Protein AF-A0A534AHL0-F1 (afdb_monomer_lite)

Foldseek 3Di:
DDDPPPPVVVVVVVVVVVVVVLVVLQVVLLVQLVVLVVVVVVVVCVQQVDDPPDPDDDDPDHHDDDPVSLVVQLVVLVVSLVSLVVRDLVSHDPVSNVVSVVVNVVSVVSNVD

Sequence (113 aa):
MRSLLVPAVAAALAAALSGCSQQSRQHAADERLAAIYSSEWKWRTDQLPDDEDSTRPLADHLPKVDAATQDMRRKYWEAVLRRVEAIPRASLSAKEQVNYDIYRAQIAVLIAN

Radius of gyration: 22.62 Å; chains: 1; bounding box: 59×29×69 Å

Structure (mmCIF, N/CA/C/O backbone):
data_AF-A0A534AHL0-F1
#
_entry.id   AF-A0A534AHL0-F1
#
loop_
_atom_site.group_PDB
_atom_site.id
_atom_site.type_symbol
_atom_site.label_atom_id
_atom_site.label_alt_id
_atom_site.label_comp_id
_atom_site.label_asym_id
_atom_site.label_entity_id
_atom_site.label_seq_id
_atom_site.pdbx_PDB_ins_code
_atom_site.Cartn_x
_atom_site.Cartn_y
_atom_site.Cartn_z
_atom_site.occupancy
_atom_site.B_iso_or_equiv
_atom_site.auth_seq_id
_atom_site.auth_comp_id
_atom_site.auth_asym_id
_atom_site.auth_atom_id
_atom_site.pdbx_PDB_model_num
ATOM 1 N N . MET A 1 1 ? -38.225 -4.008 50.970 1.00 42.72 1 MET A N 1
ATOM 2 C CA . MET A 1 1 ? -37.796 -3.273 49.761 1.00 42.72 1 MET A CA 1
ATOM 3 C C . MET A 1 1 ? -36.398 -3.762 49.399 1.00 42.72 1 MET A C 1
ATOM 5 O O . MET A 1 1 ? -35.442 -3.383 50.056 1.00 42.72 1 MET A O 1
ATOM 9 N N . ARG A 1 2 ? -36.297 -4.739 48.487 1.00 48.03 2 ARG A N 1
ATOM 10 C CA . ARG A 1 2 ? -35.024 -5.377 48.106 1.00 48.03 2 ARG A CA 1
ATOM 11 C C . ARG A 1 2 ? -34.284 -4.465 47.126 1.00 48.03 2 ARG A C 1
ATOM 13 O O . ARG A 1 2 ? -34.827 -4.141 46.076 1.00 48.03 2 ARG A O 1
ATOM 20 N N . SER A 1 3 ? -33.077 -4.049 47.502 1.00 51.62 3 SER A N 1
ATOM 21 C CA . SER A 1 3 ? -32.173 -3.204 46.721 1.00 51.62 3 SER A CA 1
ATOM 22 C C . SER A 1 3 ? -31.946 -3.749 45.307 1.00 51.62 3 SER A C 1
ATOM 24 O O . SER A 1 3 ? -31.286 -4.768 45.132 1.00 51.62 3 SER A O 1
ATOM 26 N N . LEU A 1 4 ? -32.450 -3.036 44.298 1.00 51.03 4 LEU A N 1
ATOM 27 C CA . LEU A 1 4 ? -32.179 -3.274 42.872 1.00 51.03 4 LEU A CA 1
ATOM 28 C C . LEU A 1 4 ? -31.001 -2.431 42.339 1.00 51.03 4 LEU A C 1
ATOM 30 O O . LEU A 1 4 ? -30.804 -2.344 41.135 1.00 51.03 4 LEU A O 1
ATOM 34 N N . LEU A 1 5 ? -30.210 -1.798 43.213 1.00 50.12 5 LEU A N 1
ATOM 35 C CA . LEU A 1 5 ? -29.154 -0.851 42.814 1.00 50.12 5 LEU A CA 1
ATOM 36 C C . LEU A 1 5 ? -27.798 -1.490 42.460 1.00 50.12 5 LEU A C 1
ATOM 38 O O . LEU A 1 5 ? -26.950 -0.826 41.874 1.00 50.12 5 LEU A O 1
ATOM 42 N N . VAL A 1 6 ? -27.579 -2.769 42.771 1.00 50.00 6 VAL A N 1
ATOM 43 C CA . VAL A 1 6 ? -26.275 -3.433 42.571 1.00 50.00 6 VAL A CA 1
ATOM 44 C C . VAL A 1 6 ? -25.973 -3.879 41.118 1.00 50.00 6 VAL A C 1
ATOM 46 O O . VAL A 1 6 ? -24.814 -3.766 40.719 1.00 50.00 6 VAL A O 1
ATOM 49 N N . PRO A 1 7 ? -26.925 -4.327 40.265 1.00 51.84 7 PRO A N 1
ATOM 50 C CA . PRO A 1 7 ? -26.574 -4.830 38.932 1.00 51.84 7 PRO A CA 1
ATOM 51 C C . PRO A 1 7 ? -26.255 -3.711 37.925 1.00 51.84 7 PRO A C 1
ATOM 53 O O . PRO A 1 7 ? -25.541 -3.949 36.954 1.00 51.84 7 PRO A O 1
ATOM 56 N N . ALA A 1 8 ? -26.737 -2.485 38.159 1.00 51.22 8 ALA A N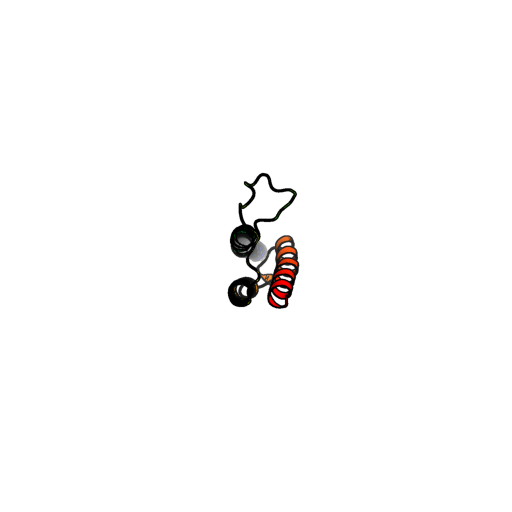 1
ATOM 57 C CA . ALA A 1 8 ? -26.550 -1.361 37.238 1.00 51.22 8 ALA A CA 1
ATOM 58 C C . ALA A 1 8 ? -25.104 -0.828 37.227 1.00 51.22 8 ALA A C 1
ATOM 60 O O . ALA A 1 8 ? -24.593 -0.446 36.176 1.00 51.22 8 ALA A O 1
ATOM 61 N N . VAL A 1 9 ? -24.414 -0.856 38.373 1.00 52.56 9 VAL A N 1
ATOM 62 C CA . VAL A 1 9 ? -23.018 -0.390 38.479 1.00 52.56 9 VAL A CA 1
ATOM 63 C C . VAL A 1 9 ? -22.047 -1.402 37.855 1.00 52.56 9 VAL A C 1
ATOM 65 O O . VAL A 1 9 ? -21.097 -1.010 37.180 1.00 52.56 9 VAL A O 1
ATOM 68 N N . ALA A 1 10 ? -22.313 -2.705 37.997 1.00 52.62 10 ALA A N 1
ATOM 69 C CA . ALA A 1 10 ? -21.481 -3.757 37.407 1.00 52.62 10 ALA A CA 1
ATOM 70 C C . ALA A 1 10 ? -21.541 -3.773 35.864 1.00 52.62 10 ALA A C 1
ATOM 72 O O . ALA A 1 10 ? -20.519 -3.978 35.208 1.00 52.62 10 ALA A O 1
ATOM 73 N N . ALA A 1 11 ? -22.711 -3.498 35.275 1.00 54.22 11 ALA A N 1
ATOM 74 C CA . ALA A 1 11 ? -22.879 -3.429 33.821 1.00 54.22 11 ALA A CA 1
ATOM 75 C C . ALA A 1 11 ? -22.158 -2.219 33.187 1.00 54.22 11 ALA A C 1
ATOM 77 O O . ALA A 1 11 ? -21.615 -2.330 32.087 1.00 54.22 11 ALA A O 1
ATOM 78 N N . ALA A 1 12 ? -22.090 -1.084 33.893 1.00 57.22 12 ALA A N 1
ATOM 79 C CA . ALA A 1 12 ? -21.416 0.123 33.409 1.00 57.22 12 ALA A CA 1
ATOM 80 C C . ALA A 1 12 ? -19.879 -0.021 33.355 1.00 57.22 12 ALA A C 1
ATOM 82 O O . ALA A 1 12 ? -19.250 0.465 32.414 1.00 57.22 12 ALA A O 1
ATOM 83 N N . LEU A 1 13 ? -19.264 -0.739 34.306 1.00 57.47 13 LEU A N 1
ATOM 84 C CA . LEU A 1 13 ? -17.817 -1.005 34.286 1.00 57.47 13 LEU A CA 1
ATOM 85 C C . LEU A 1 13 ? -17.397 -1.977 33.167 1.00 57.47 13 LEU A C 1
ATOM 87 O O . LEU A 1 13 ? -16.348 -1.786 32.551 1.00 57.47 13 LEU A O 1
ATOM 91 N N . ALA A 1 14 ? -18.213 -2.991 32.862 1.00 57.31 14 ALA A N 1
ATOM 92 C CA . ALA A 1 14 ? -17.912 -3.960 31.803 1.00 57.31 14 ALA A CA 1
ATOM 93 C C . ALA A 1 14 ? -17.941 -3.332 30.390 1.00 57.31 14 ALA A C 1
ATOM 95 O O . ALA A 1 14 ? -17.123 -3.676 29.530 1.00 57.31 14 ALA A O 1
ATOM 96 N N . ALA A 1 15 ? -18.837 -2.365 30.161 1.00 61.31 15 ALA A N 1
ATOM 97 C CA . ALA A 1 15 ? -18.916 -1.619 28.905 1.00 61.31 15 ALA A CA 1
ATOM 98 C C . ALA A 1 15 ? -17.699 -0.694 28.690 1.00 61.31 15 ALA A C 1
ATOM 100 O O . ALA A 1 15 ? -17.160 -0.629 27.584 1.00 61.31 15 ALA A O 1
ATOM 101 N N . ALA A 1 16 ? -17.212 -0.035 29.748 1.00 62.38 16 ALA A N 1
ATOM 102 C CA . ALA A 1 16 ? -16.059 0.866 29.670 1.00 62.38 16 ALA A CA 1
ATOM 103 C C . ALA A 1 16 ? -14.737 0.137 29.340 1.00 62.38 16 ALA A C 1
ATOM 105 O O . ALA A 1 16 ? -13.937 0.623 28.539 1.00 62.38 16 ALA A O 1
ATOM 106 N N . LEU A 1 17 ? -14.523 -1.062 29.896 1.00 61.44 17 LEU A N 1
ATOM 107 C CA . LEU A 1 17 ? -13.324 -1.876 29.635 1.00 61.44 17 LEU A CA 1
ATOM 108 C C . LEU A 1 17 ? -13.294 -2.451 28.205 1.00 61.44 17 LEU A C 1
ATOM 110 O O . LEU A 1 17 ? -12.229 -2.588 27.595 1.00 61.44 17 LEU A O 1
ATOM 114 N N . SER A 1 18 ? -14.468 -2.739 27.642 1.00 66.38 18 SER A N 1
ATOM 115 C CA . SER A 1 18 ? -14.604 -3.253 26.273 1.00 66.38 18 SER A CA 1
ATOM 116 C C . SER A 1 18 ? -14.316 -2.179 25.214 1.00 66.38 18 SER A C 1
ATOM 118 O O . SER A 1 18 ? -13.692 -2.468 24.195 1.00 66.38 18 SER A O 1
ATOM 120 N N . GLY A 1 19 ? -14.692 -0.919 25.466 1.00 67.62 19 GLY A N 1
ATOM 121 C CA . GLY A 1 19 ? -14.425 0.190 24.541 1.00 67.62 19 GLY A CA 1
ATOM 122 C C . GLY A 1 19 ? -12.936 0.531 24.404 1.00 67.62 19 GLY A C 1
ATOM 123 O O . GLY A 1 19 ? -12.443 0.736 23.296 1.00 67.62 19 GLY A O 1
ATOM 124 N N . CYS A 1 20 ? -12.187 0.518 25.511 1.00 70.50 20 CYS A N 1
ATOM 125 C CA . CYS A 1 20 ? -10.761 0.867 25.506 1.00 70.50 20 CYS A CA 1
ATOM 126 C C . CYS A 1 20 ? -9.911 -0.145 24.707 1.00 70.50 20 CYS A C 1
ATOM 128 O O . CYS A 1 20 ? -9.008 0.230 23.959 1.00 70.50 20 CYS A O 1
ATOM 130 N N . SER A 1 21 ? -10.251 -1.436 24.796 1.00 75.12 21 SER A N 1
ATOM 131 C CA . SER A 1 21 ? -9.575 -2.514 24.057 1.00 75.12 21 SER A CA 1
ATOM 132 C C . SER A 1 21 ? -9.948 -2.583 22.570 1.00 75.12 21 SER A C 1
ATOM 134 O O . SER A 1 21 ? -9.205 -3.141 21.760 1.00 75.12 21 SER A O 1
ATOM 136 N N . GLN A 1 22 ? -11.098 -2.037 22.175 1.00 77.19 22 GLN A N 1
ATOM 137 C CA . GLN A 1 22 ? -11.446 -1.871 20.765 1.00 77.19 22 GLN A CA 1
ATOM 138 C C . GLN A 1 22 ? -10.693 -0.689 20.147 1.00 77.19 22 GLN A C 1
ATOM 140 O O . GLN A 1 22 ? -10.106 -0.849 19.079 1.00 77.19 22 GLN A O 1
ATOM 145 N N . GLN A 1 23 ? -10.627 0.442 20.853 1.00 80.12 23 GLN A N 1
ATOM 146 C CA . GLN A 1 23 ? -9.907 1.630 20.393 1.00 80.12 23 GLN A CA 1
ATOM 147 C C . GLN A 1 23 ? -8.409 1.361 20.196 1.00 80.12 23 GLN A C 1
ATOM 149 O O . GLN A 1 23 ? -7.838 1.767 19.187 1.00 80.12 23 GLN A O 1
ATOM 154 N N . SER A 1 24 ? -7.766 0.638 21.119 1.00 84.25 24 SER A N 1
ATOM 155 C CA . SER A 1 24 ? -6.344 0.291 20.990 1.00 84.25 24 SER A CA 1
ATOM 156 C C . SER A 1 24 ? -6.069 -0.648 19.811 1.00 84.25 24 SER A C 1
ATOM 158 O O . SER A 1 24 ? -5.087 -0.467 19.093 1.00 84.25 24 SER A O 1
ATOM 160 N N . ARG A 1 25 ? -6.956 -1.622 19.561 1.00 85.00 25 ARG A N 1
ATOM 161 C CA . ARG A 1 25 ? -6.868 -2.504 18.386 1.00 85.00 25 ARG A CA 1
ATOM 162 C C . ARG A 1 25 ? -7.050 -1.742 17.078 1.00 85.00 25 ARG A C 1
ATOM 164 O O . ARG A 1 25 ? -6.328 -2.031 16.129 1.00 85.00 25 ARG A O 1
ATOM 171 N N . GLN A 1 26 ? -7.972 -0.779 17.038 1.00 89.81 26 GLN A N 1
ATOM 172 C CA . GLN A 1 26 ? -8.150 0.089 15.872 1.00 89.81 26 GLN A CA 1
ATOM 173 C C . GLN A 1 26 ? -6.912 0.946 15.620 1.00 89.81 26 GLN A C 1
ATOM 175 O O . GLN A 1 26 ? -6.424 0.979 14.498 1.00 89.81 26 GLN A O 1
ATOM 180 N N . HIS A 1 27 ? -6.333 1.536 16.668 1.00 92.38 27 HIS A N 1
ATOM 181 C CA . HIS A 1 27 ? -5.095 2.307 16.549 1.00 92.38 27 HIS A CA 1
ATOM 182 C C . HIS A 1 27 ? -3.945 1.476 15.963 1.00 92.38 27 HIS A C 1
ATOM 184 O O . HIS A 1 27 ? -3.293 1.897 15.015 1.00 92.38 27 HIS A O 1
ATOM 190 N N . ALA A 1 28 ? -3.743 0.256 16.468 1.00 96.81 28 ALA A N 1
ATOM 191 C CA . ALA A 1 28 ? -2.703 -0.635 15.958 1.00 96.81 28 ALA A CA 1
ATOM 192 C C . ALA A 1 28 ? -2.948 -1.069 14.498 1.00 96.81 28 ALA A C 1
ATOM 194 O O . ALA A 1 28 ? -2.002 -1.230 13.725 1.00 96.81 28 ALA A O 1
ATOM 195 N N . ALA A 1 29 ? -4.209 -1.280 14.102 1.00 98.00 29 ALA A N 1
ATOM 196 C CA . ALA A 1 29 ? -4.556 -1.602 12.719 1.00 98.00 29 ALA A CA 1
ATOM 197 C C . ALA A 1 29 ? -4.307 -0.412 11.779 1.00 98.00 29 ALA A C 1
ATOM 199 O O . ALA A 1 29 ? -3.755 -0.607 10.693 1.00 98.00 29 ALA A O 1
ATOM 200 N N . ASP A 1 30 ? -4.656 0.796 12.220 1.00 98.56 30 ASP A N 1
ATOM 201 C CA . ASP A 1 30 ? -4.434 2.030 11.473 1.00 98.56 30 ASP A CA 1
ATOM 202 C C . ASP A 1 30 ? -2.932 2.284 11.269 1.00 98.56 30 ASP A C 1
ATOM 204 O O . ASP A 1 30 ? -2.479 2.487 10.143 1.00 98.56 30 ASP A O 1
ATOM 208 N N . GLU A 1 31 ? -2.125 2.165 12.328 1.00 98.50 31 GLU A N 1
ATOM 209 C CA . GLU A 1 31 ? -0.662 2.280 12.252 1.00 98.50 31 GLU A CA 1
ATOM 210 C C . GLU A 1 31 ? -0.046 1.246 11.303 1.00 98.50 31 GLU A C 1
ATOM 212 O O . GLU A 1 31 ? 0.885 1.549 10.551 1.00 98.50 31 GLU A O 1
ATOM 217 N N . ARG A 1 32 ? -0.575 0.017 11.300 1.00 98.56 32 ARG A N 1
ATOM 218 C CA . ARG A 1 32 ? -0.110 -1.036 10.393 1.00 98.56 32 ARG A CA 1
ATOM 219 C C . ARG A 1 32 ? -0.407 -0.688 8.937 1.00 98.56 32 ARG A C 1
ATOM 221 O O . ARG A 1 32 ? 0.464 -0.917 8.095 1.00 98.56 32 ARG A O 1
ATOM 228 N N . LEU A 1 33 ? -1.590 -0.150 8.627 1.00 98.81 33 LEU A N 1
ATOM 229 C CA . LEU A 1 33 ? -1.899 0.303 7.269 1.00 98.81 33 LEU A CA 1
ATOM 230 C C . LEU A 1 33 ? -0.997 1.478 6.872 1.00 98.81 33 LEU A C 1
ATOM 232 O O . LEU A 1 33 ? -0.403 1.449 5.791 1.00 98.81 33 LEU A O 1
ATOM 236 N N . ALA A 1 34 ? -0.810 2.437 7.782 1.00 98.50 34 ALA A N 1
ATOM 237 C CA . ALA A 1 34 ? 0.049 3.595 7.579 1.00 98.50 34 ALA A CA 1
ATOM 238 C C . ALA A 1 34 ? 1.497 3.235 7.267 1.00 98.50 34 ALA A C 1
ATOM 240 O O . ALA A 1 34 ? 2.101 3.772 6.333 1.00 98.50 34 ALA A O 1
ATOM 241 N N . ALA A 1 35 ? 2.040 2.266 7.998 1.00 98.75 35 ALA A N 1
ATOM 242 C CA . ALA A 1 35 ? 3.369 1.745 7.739 1.00 98.75 35 ALA A CA 1
ATOM 243 C C . ALA A 1 35 ? 3.473 1.111 6.341 1.00 98.75 35 ALA A C 1
ATOM 245 O O . ALA A 1 35 ? 4.493 1.281 5.670 1.00 98.75 35 ALA A O 1
ATOM 246 N N . ILE A 1 36 ? 2.432 0.405 5.877 1.00 98.75 36 ILE A N 1
ATOM 247 C CA . ILE A 1 36 ? 2.428 -0.210 4.543 1.00 98.75 36 ILE A CA 1
ATOM 248 C C . ILE A 1 36 ? 2.484 0.869 3.463 1.00 98.75 36 ILE A C 1
ATO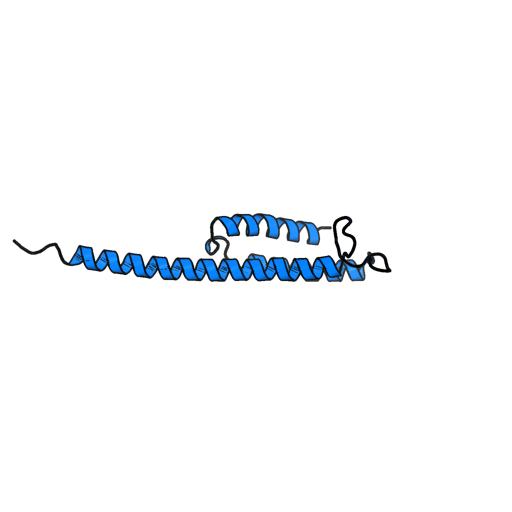M 250 O O . ILE A 1 36 ? 3.455 0.867 2.702 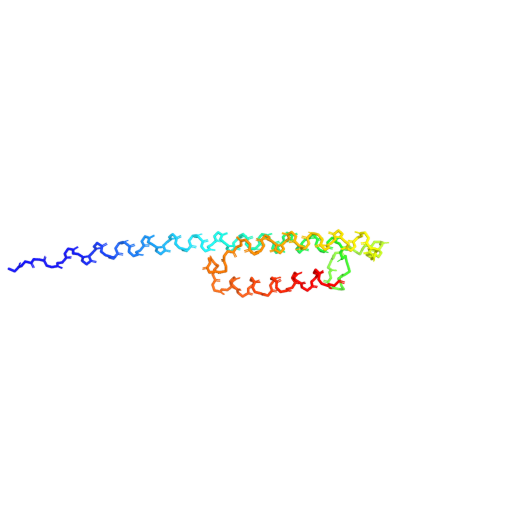1.00 98.75 36 ILE A O 1
ATOM 254 N N . TYR A 1 37 ? 1.517 1.796 3.417 1.00 98.44 37 TYR A N 1
ATOM 255 C CA . TYR A 1 37 ? 1.482 2.789 2.338 1.00 98.44 37 TYR A CA 1
ATOM 256 C C . TYR A 1 37 ? 2.702 3.716 2.371 1.00 98.44 37 TYR A C 1
ATOM 258 O O . TYR A 1 37 ? 3.214 4.088 1.319 1.00 98.44 37 TYR A O 1
ATOM 266 N N . SER A 1 38 ? 3.235 4.036 3.556 1.00 97.94 38 SER A N 1
ATOM 267 C CA . SER A 1 38 ? 4.416 4.902 3.671 1.00 97.94 38 SER A CA 1
ATOM 268 C C . SER A 1 38 ? 5.672 4.203 3.151 1.00 97.94 38 SER A C 1
ATOM 270 O O . SER A 1 38 ? 6.472 4.803 2.432 1.00 97.94 38 SER A O 1
ATOM 272 N N . SER A 1 39 ? 5.839 2.916 3.484 1.00 98.19 39 SER A N 1
ATOM 273 C CA . SER A 1 39 ? 6.977 2.120 3.011 1.00 98.19 39 SER A CA 1
ATOM 274 C C . SER A 1 39 ? 6.951 1.912 1.497 1.00 98.19 39 SER A C 1
ATOM 276 O O . SER A 1 39 ? 7.981 2.049 0.839 1.00 98.19 39 SER A O 1
ATOM 278 N N . GLU A 1 40 ? 5.774 1.629 0.939 1.00 98.12 40 GLU A N 1
ATOM 279 C CA . GLU A 1 40 ? 5.610 1.438 -0.497 1.00 98.12 40 GLU A CA 1
ATOM 280 C C . GLU A 1 40 ? 5.781 2.750 -1.258 1.00 98.12 40 GLU A C 1
ATOM 282 O O . GLU A 1 40 ? 6.476 2.757 -2.267 1.00 98.12 40 GLU A O 1
ATOM 287 N N . TRP A 1 41 ? 5.237 3.865 -0.758 1.00 95.25 41 TRP A N 1
ATOM 288 C CA . TRP A 1 41 ? 5.420 5.173 -1.385 1.00 95.25 41 TRP A CA 1
ATOM 289 C C . TRP A 1 41 ? 6.894 5.565 -1.458 1.00 95.25 41 TRP A C 1
ATOM 291 O O . TRP A 1 41 ? 7.388 5.952 -2.519 1.00 95.25 41 TRP A O 1
ATOM 301 N N . LYS A 1 42 ? 7.631 5.384 -0.356 1.00 93.75 42 LYS A N 1
ATOM 302 C CA . LYS A 1 42 ? 9.080 5.595 -0.347 1.00 93.75 42 LYS A CA 1
ATOM 303 C C . LYS A 1 42 ? 9.772 4.734 -1.405 1.00 93.75 42 LYS A C 1
ATOM 305 O O . LYS A 1 42 ? 10.560 5.251 -2.183 1.00 93.75 42 LYS A O 1
ATOM 310 N N . TRP A 1 43 ? 9.460 3.442 -1.468 1.00 95.56 43 TRP A N 1
ATOM 311 C CA . TRP A 1 43 ? 10.049 2.566 -2.478 1.00 95.56 43 TRP A CA 1
ATOM 312 C C . TRP A 1 43 ? 9.688 3.008 -3.906 1.00 95.56 43 TRP A C 1
ATOM 314 O O . TRP A 1 43 ? 10.560 3.066 -4.769 1.00 95.56 43 TRP A O 1
ATOM 324 N N . ARG A 1 44 ? 8.428 3.377 -4.161 1.00 93.44 44 ARG A N 1
ATOM 325 C CA . ARG A 1 44 ? 7.942 3.763 -5.491 1.00 93.44 44 ARG A CA 1
ATOM 326 C C . ARG A 1 44 ? 8.589 5.053 -5.988 1.00 93.44 44 ARG A C 1
ATOM 328 O O . ARG A 1 44 ? 8.988 5.108 -7.145 1.00 93.44 44 ARG A O 1
ATOM 335 N N . THR A 1 45 ? 8.764 6.040 -5.114 1.00 87.44 45 THR A N 1
ATOM 336 C CA . THR A 1 45 ? 9.489 7.286 -5.438 1.00 87.44 45 THR A CA 1
ATOM 337 C C . THR A 1 45 ? 10.979 7.060 -5.721 1.00 87.44 45 THR A C 1
ATOM 339 O O . THR A 1 45 ? 11.592 7.834 -6.450 1.00 87.44 45 THR A O 1
ATOM 342 N N . ASP A 1 46 ? 11.575 5.982 -5.205 1.00 88.19 46 ASP A N 1
ATOM 343 C CA . ASP A 1 46 ? 12.940 5.580 -5.569 1.00 88.19 46 ASP A CA 1
ATOM 344 C C . ASP A 1 46 ? 12.977 4.848 -6.932 1.00 88.19 46 ASP A C 1
ATOM 346 O O . ASP A 1 46 ? 13.995 4.864 -7.618 1.00 88.19 46 ASP A O 1
ATOM 350 N N . GLN A 1 47 ? 11.868 4.226 -7.356 1.00 87.56 47 GLN A N 1
ATOM 351 C CA . GLN A 1 47 ? 11.739 3.572 -8.669 1.00 87.56 47 GLN A CA 1
ATOM 352 C C . GLN A 1 47 ? 11.361 4.522 -9.809 1.00 87.56 47 GLN A C 1
ATOM 354 O O . GLN A 1 47 ? 11.617 4.198 -10.974 1.00 87.56 47 GLN A O 1
ATOM 359 N N . LEU A 1 48 ? 10.692 5.626 -9.477 1.00 84.19 48 LEU A N 1
ATOM 360 C CA . LEU A 1 48 ? 10.116 6.608 -10.391 1.00 84.19 48 LEU A CA 1
ATOM 361 C C . LEU A 1 48 ? 10.511 8.012 -9.898 1.00 84.19 48 LEU A C 1
ATOM 363 O O . LEU A 1 48 ? 9.706 8.676 -9.252 1.00 84.19 48 LEU A O 1
ATOM 367 N N . PRO A 1 49 ? 11.763 8.443 -10.134 1.00 70.75 49 PRO A N 1
ATOM 368 C CA . PRO A 1 49 ? 12.283 9.714 -9.625 1.00 70.75 49 PRO A CA 1
ATOM 369 C C . PRO A 1 49 ? 11.688 10.964 -10.293 1.00 70.75 49 PRO A C 1
ATOM 371 O O . PRO A 1 49 ? 12.062 12.067 -9.906 1.00 70.75 49 PRO A O 1
ATOM 374 N N . ASP A 1 50 ? 10.814 10.801 -11.287 1.00 62.88 50 ASP A N 1
ATOM 375 C CA . ASP A 1 50 ? 10.239 11.898 -12.059 1.00 62.88 50 ASP A CA 1
ATOM 376 C C . ASP A 1 50 ? 9.002 12.447 -11.336 1.00 62.88 50 ASP A C 1
ATOM 378 O O . ASP A 1 50 ? 7.926 11.847 -11.359 1.00 62.88 50 ASP A O 1
ATOM 382 N N . ASP A 1 51 ? 9.195 13.550 -10.622 1.00 61.00 51 ASP A N 1
ATOM 383 C CA . ASP A 1 51 ? 8.127 14.333 -10.011 1.00 61.00 51 ASP A CA 1
ATOM 384 C C . ASP A 1 51 ? 8.468 15.815 -10.198 1.00 61.00 51 ASP A C 1
ATOM 386 O O . ASP A 1 51 ? 9.410 16.332 -9.583 1.00 61.00 51 ASP A O 1
ATOM 390 N N . GLU A 1 52 ? 7.720 16.464 -11.099 1.00 58.88 52 GLU A N 1
ATOM 391 C CA . GLU A 1 52 ? 7.882 17.867 -11.508 1.00 58.88 52 GLU A CA 1
ATOM 392 C C . GLU A 1 52 ? 7.714 18.852 -10.332 1.00 58.88 52 GLU A C 1
ATOM 394 O O . GLU A 1 52 ? 8.168 19.991 -10.427 1.00 58.88 52 GLU A O 1
ATOM 399 N N . ASP A 1 53 ? 7.119 18.411 -9.214 1.00 62.97 53 ASP A N 1
ATOM 400 C CA . ASP A 1 53 ? 6.899 19.203 -7.993 1.00 62.97 53 ASP A CA 1
ATOM 401 C C . ASP A 1 53 ? 7.835 18.793 -6.833 1.00 62.97 53 ASP A C 1
ATOM 403 O O . ASP A 1 53 ? 7.675 19.202 -5.678 1.00 62.97 53 ASP A O 1
ATOM 407 N N . SER A 1 54 ? 8.845 17.959 -7.106 1.00 63.44 54 SER A N 1
ATOM 408 C CA . SER A 1 54 ? 9.768 17.513 -6.065 1.00 63.44 54 SER A CA 1
ATOM 409 C C . SER A 1 54 ? 10.925 18.494 -5.852 1.00 63.44 54 SER A C 1
ATOM 411 O O . SER A 1 54 ? 11.646 18.881 -6.766 1.00 63.44 54 SER A O 1
ATOM 413 N N . THR A 1 55 ? 11.205 18.824 -4.588 1.00 69.12 55 THR A N 1
ATOM 414 C CA . THR A 1 55 ? 12.463 19.483 -4.175 1.00 69.12 55 THR A CA 1
ATOM 415 C C . THR A 1 55 ? 13.661 18.522 -4.189 1.00 69.12 55 THR A C 1
ATOM 417 O O . THR A 1 55 ? 14.733 18.830 -3.660 1.00 69.12 55 THR A O 1
ATOM 420 N N . ARG A 1 56 ? 13.474 17.316 -4.741 1.00 67.38 56 ARG A N 1
ATOM 421 C CA . ARG A 1 56 ? 14.475 16.254 -4.768 1.00 67.38 56 ARG A CA 1
ATOM 422 C C . ARG A 1 56 ? 15.504 16.530 -5.868 1.00 67.38 56 ARG A C 1
ATOM 424 O O . ARG A 1 56 ? 15.171 17.118 -6.893 1.00 67.38 56 ARG A O 1
ATOM 431 N N . PRO A 1 57 ? 16.757 16.073 -5.694 1.00 72.69 57 PRO A N 1
ATOM 432 C CA . PRO A 1 57 ? 17.727 16.084 -6.778 1.00 72.69 57 PRO A CA 1
ATOM 433 C C . PRO A 1 57 ? 17.186 15.314 -7.986 1.00 72.69 57 PRO A C 1
ATOM 435 O O . PRO A 1 57 ? 16.727 14.178 -7.834 1.00 72.69 57 PRO A O 1
ATOM 438 N N . LEU A 1 58 ? 17.266 15.925 -9.169 1.00 73.69 58 LEU A N 1
ATOM 439 C CA . LEU A 1 58 ? 16.950 15.250 -10.424 1.00 73.69 58 LEU A CA 1
ATOM 440 C C . LEU A 1 58 ? 17.888 14.053 -10.607 1.00 73.69 58 LEU A C 1
ATOM 442 O O . LEU A 1 58 ? 19.104 14.177 -10.437 1.00 73.69 58 LEU A O 1
ATOM 446 N N . ALA A 1 59 ? 17.323 12.898 -10.956 1.00 77.94 59 ALA A N 1
ATOM 447 C CA . ALA A 1 59 ? 18.123 11.750 -11.353 1.00 77.94 59 ALA A CA 1
ATOM 448 C C . ALA A 1 59 ? 18.847 12.059 -12.674 1.00 77.94 59 ALA A C 1
ATOM 450 O O . ALA A 1 59 ? 18.272 12.636 -13.593 1.00 77.94 59 ALA A O 1
ATOM 451 N N . ASP A 1 60 ? 20.104 11.635 -12.787 1.00 84.56 60 ASP A N 1
ATOM 452 C CA . ASP A 1 60 ? 20.920 11.763 -14.004 1.00 84.56 60 ASP A CA 1
ATOM 453 C C . ASP A 1 60 ? 20.573 10.717 -15.082 1.00 84.56 60 ASP A C 1
ATOM 455 O O . ASP A 1 60 ? 21.247 10.608 -16.107 1.00 84.56 60 ASP A O 1
ATOM 459 N N . HIS A 1 61 ? 19.515 9.938 -14.854 1.00 81.94 61 HIS A N 1
ATOM 460 C CA . HIS A 1 61 ? 19.056 8.863 -15.715 1.00 81.94 61 HIS A CA 1
ATOM 461 C C . HIS A 1 61 ? 17.528 8.792 -15.740 1.00 81.94 61 HIS A C 1
ATOM 463 O O . HIS A 1 61 ? 16.848 9.101 -14.762 1.00 81.94 61 HIS A O 1
ATOM 469 N N . LEU A 1 62 ? 16.991 8.318 -16.865 1.00 84.69 62 LEU A N 1
ATOM 470 C CA . LEU A 1 62 ? 15.564 8.040 -17.001 1.00 84.69 62 LEU A CA 1
ATOM 471 C C . LEU A 1 62 ? 15.171 6.748 -16.260 1.00 84.69 62 LEU A C 1
ATOM 473 O O . LEU A 1 62 ? 15.996 5.832 -16.135 1.00 84.69 62 LEU A O 1
ATOM 477 N N . PRO A 1 63 ? 13.904 6.618 -15.820 1.00 85.31 63 PRO A N 1
ATOM 478 C CA . PRO A 1 63 ? 13.405 5.382 -15.234 1.00 85.31 63 PRO A CA 1
ATOM 479 C C . PRO A 1 63 ? 13.545 4.193 -16.192 1.00 85.31 63 PRO A C 1
ATOM 481 O O . PRO A 1 63 ? 13.261 4.284 -17.387 1.00 85.31 63 PRO A O 1
ATOM 484 N N . LYS A 1 64 ? 13.913 3.027 -15.651 1.00 90.50 64 LYS A N 1
ATOM 485 C CA . LYS A 1 64 ? 13.904 1.776 -16.418 1.00 90.50 64 LYS A CA 1
ATOM 486 C C . LYS A 1 64 ? 12.470 1.318 -16.699 1.00 90.50 64 LYS A C 1
ATOM 488 O O . LYS A 1 64 ? 11.624 1.296 -15.797 1.00 90.50 64 LYS A O 1
ATOM 493 N N . VAL A 1 65 ? 12.228 0.911 -17.945 1.00 90.69 65 VAL A N 1
ATOM 494 C CA . VAL A 1 65 ? 10.928 0.423 -18.447 1.00 90.69 65 VAL A CA 1
ATOM 495 C C . VAL A 1 65 ? 11.023 -0.955 -19.114 1.00 90.69 65 VAL A C 1
ATOM 497 O O . VAL A 1 65 ? 10.090 -1.389 -19.782 1.00 90.69 65 VAL A O 1
ATOM 500 N N . ASP A 1 66 ? 12.143 -1.660 -18.936 1.00 95.12 66 ASP A N 1
ATOM 501 C CA . ASP A 1 66 ? 12.322 -3.016 -19.456 1.00 95.12 66 ASP A CA 1
ATOM 502 C C . ASP A 1 66 ? 11.419 -4.043 -18.743 1.00 95.12 66 ASP A C 1
ATOM 504 O O . ASP A 1 66 ? 10.963 -3.840 -17.613 1.00 95.12 66 ASP A O 1
ATOM 508 N N . ALA A 1 67 ? 11.178 -5.176 -19.408 1.00 96.38 67 ALA A N 1
ATOM 509 C CA . ALA A 1 67 ? 10.268 -6.211 -18.921 1.00 96.38 67 ALA A CA 1
ATOM 510 C C . ALA A 1 67 ? 10.677 -6.799 -17.557 1.00 96.38 67 ALA A C 1
ATOM 512 O O . ALA A 1 67 ? 9.806 -7.133 -16.752 1.00 96.38 67 ALA A O 1
ATOM 513 N N . ALA A 1 68 ? 11.980 -6.911 -17.277 1.00 96.81 68 ALA A N 1
ATOM 514 C CA . ALA A 1 68 ? 12.463 -7.453 -16.009 1.00 96.81 68 ALA A CA 1
ATOM 515 C C . ALA A 1 68 ? 12.193 -6.477 -14.855 1.00 96.81 68 ALA A C 1
ATOM 517 O O . ALA A 1 68 ? 11.739 -6.883 -13.784 1.00 96.81 68 ALA A O 1
ATOM 518 N N . THR A 1 69 ? 12.396 -5.181 -15.092 1.00 95.69 69 THR A N 1
ATOM 519 C CA . THR A 1 69 ? 12.049 -4.118 -14.147 1.00 95.69 69 THR A CA 1
ATOM 520 C C . THR A 1 69 ? 10.540 -4.082 -13.889 1.00 95.69 69 THR A C 1
ATOM 522 O O . THR A 1 69 ? 10.128 -4.009 -12.732 1.00 95.69 69 THR A O 1
ATOM 525 N N . GLN A 1 70 ? 9.696 -4.195 -14.919 1.00 95.94 70 GLN A N 1
ATOM 526 C CA . GLN A 1 70 ? 8.240 -4.218 -14.718 1.00 95.94 70 GLN A CA 1
ATOM 527 C C . GLN A 1 70 ? 7.769 -5.452 -13.932 1.00 95.94 70 GLN A C 1
ATOM 529 O O . GLN A 1 70 ? 6.953 -5.324 -13.022 1.00 95.94 70 GLN A O 1
ATOM 534 N N . ASP A 1 71 ? 8.321 -6.640 -14.202 1.00 97.44 71 ASP A N 1
ATOM 535 C CA . ASP A 1 71 ? 8.012 -7.849 -13.424 1.00 97.44 71 ASP A CA 1
ATOM 536 C C . ASP A 1 71 ? 8.422 -7.717 -11.948 1.00 97.44 71 ASP A C 1
ATOM 538 O O . ASP A 1 71 ? 7.667 -8.098 -11.052 1.00 97.44 71 ASP A O 1
ATOM 542 N N . MET A 1 72 ? 9.583 -7.116 -11.676 1.00 97.44 72 MET A N 1
ATOM 543 C CA . MET A 1 72 ? 10.036 -6.825 -10.314 1.00 97.44 72 MET A CA 1
ATOM 544 C C . MET A 1 72 ? 9.076 -5.871 -9.585 1.00 97.44 72 MET A C 1
ATOM 546 O O . MET A 1 72 ? 8.700 -6.152 -8.443 1.00 97.44 72 MET A O 1
ATOM 550 N N . ARG A 1 73 ? 8.609 -4.802 -10.250 1.00 97.50 73 ARG A N 1
ATOM 551 C CA . ARG A 1 73 ? 7.625 -3.872 -9.671 1.00 97.50 73 ARG A CA 1
ATOM 552 C C . ARG A 1 73 ? 6.287 -4.555 -9.401 1.00 97.50 73 ARG A C 1
ATOM 554 O O . ARG A 1 73 ? 5.778 -4.457 -8.285 1.00 97.50 73 ARG A O 1
ATOM 561 N N . ARG A 1 74 ? 5.765 -5.318 -10.368 1.00 98.00 74 ARG A N 1
ATOM 562 C CA . ARG A 1 74 ? 4.524 -6.091 -10.209 1.00 98.00 74 ARG A CA 1
ATOM 563 C C . ARG A 1 74 ? 4.592 -7.013 -8.994 1.00 98.00 74 ARG A C 1
ATOM 565 O O . ARG A 1 74 ? 3.711 -6.956 -8.143 1.00 98.00 74 ARG A O 1
ATOM 572 N N . LYS A 1 75 ? 5.660 -7.806 -8.856 1.00 98.56 75 LYS A N 1
ATOM 573 C CA . LYS A 1 75 ? 5.854 -8.713 -7.708 1.00 98.56 75 LYS A CA 1
ATOM 574 C C . LYS A 1 75 ? 5.897 -7.972 -6.374 1.00 98.56 75 LYS A C 1
ATOM 576 O O . LYS A 1 75 ? 5.358 -8.461 -5.377 1.00 98.56 75 LYS A O 1
ATOM 581 N N . TYR A 1 76 ? 6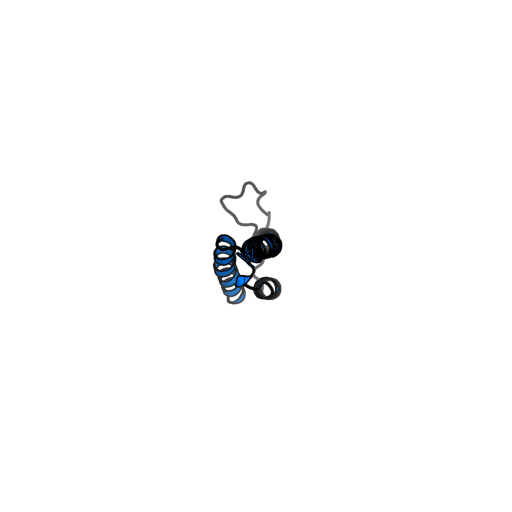.533 -6.799 -6.341 1.00 98.62 76 TYR A N 1
ATOM 582 C CA . TYR A 1 76 ? 6.547 -5.952 -5.152 1.00 98.62 76 TYR A CA 1
ATOM 583 C C . TYR A 1 76 ? 5.130 -5.484 -4.795 1.00 98.62 76 TYR A C 1
ATOM 585 O O . TYR A 1 76 ? 4.694 -5.650 -3.655 1.00 98.62 76 TYR A O 1
ATOM 593 N N . TRP A 1 77 ? 4.373 -4.975 -5.768 1.00 98.75 77 TRP A N 1
ATOM 594 C CA . TRP A 1 77 ? 2.998 -4.526 -5.550 1.00 98.75 77 TRP A CA 1
ATOM 595 C C . TRP A 1 77 ? 2.041 -5.658 -5.183 1.00 98.75 77 TRP A C 1
ATOM 597 O O . TRP A 1 77 ? 1.224 -5.479 -4.286 1.00 98.75 77 TRP A O 1
ATOM 607 N N . GLU A 1 78 ? 2.182 -6.851 -5.760 1.00 98.88 78 GLU A N 1
ATOM 608 C CA . GLU A 1 78 ? 1.439 -8.038 -5.324 1.00 98.88 78 GLU A CA 1
ATOM 609 C C . GLU A 1 78 ? 1.714 -8.364 -3.848 1.00 98.88 78 GLU A C 1
ATOM 611 O O . GLU A 1 78 ? 0.803 -8.715 -3.095 1.00 98.88 78 GLU A O 1
ATOM 616 N N . ALA A 1 79 ? 2.968 -8.237 -3.399 1.00 98.81 79 ALA A N 1
ATOM 617 C CA . ALA A 1 79 ? 3.318 -8.427 -1.994 1.00 98.81 79 ALA A CA 1
ATOM 618 C C . ALA A 1 79 ? 2.718 -7.342 -1.089 1.00 98.81 79 ALA A C 1
ATOM 620 O O . ALA A 1 79 ? 2.254 -7.656 0.011 1.00 98.81 79 ALA A O 1
ATOM 621 N N . VAL A 1 80 ? 2.688 -6.088 -1.542 1.00 98.81 80 VAL A N 1
ATOM 622 C CA . VAL A 1 80 ? 2.014 -4.987 -0.839 1.00 98.81 80 VAL A CA 1
ATOM 623 C C . VAL A 1 80 ? 0.515 -5.250 -0.741 1.00 98.81 80 VAL A C 1
ATOM 625 O O . VAL A 1 80 ? -0.026 -5.175 0.360 1.00 98.81 80 VAL A O 1
ATOM 628 N N . LEU A 1 81 ? -0.141 -5.633 -1.840 1.00 98.88 81 LEU A N 1
ATOM 629 C CA . LEU A 1 81 ? -1.573 -5.926 -1.861 1.00 98.88 81 LEU A CA 1
ATOM 630 C C . LEU A 1 81 ? -1.924 -7.017 -0.849 1.00 98.88 81 LEU A C 1
ATOM 632 O O . LEU A 1 81 ? -2.815 -6.819 -0.030 1.00 98.88 81 LEU A O 1
ATOM 636 N N . ARG A 1 82 ? -1.148 -8.110 -0.804 1.00 98.88 82 ARG A N 1
ATOM 637 C CA . ARG A 1 82 ? -1.327 -9.165 0.209 1.00 98.88 82 ARG A CA 1
ATOM 638 C C . ARG A 1 82 ? -1.207 -8.638 1.641 1.00 98.88 82 ARG A C 1
ATOM 640 O O . ARG A 1 82 ? -1.952 -9.066 2.518 1.00 98.88 82 ARG A O 1
ATOM 647 N N . ARG A 1 83 ? -0.273 -7.717 1.908 1.00 98.75 83 ARG A N 1
ATOM 648 C CA . ARG A 1 83 ? -0.109 -7.103 3.240 1.00 98.75 83 ARG A CA 1
ATOM 649 C C . ARG A 1 83 ? -1.290 -6.204 3.603 1.00 98.75 83 ARG A C 1
ATOM 651 O O . ARG A 1 83 ? -1.700 -6.230 4.761 1.00 98.75 83 ARG A O 1
ATOM 658 N N . VAL A 1 84 ? -1.819 -5.445 2.640 1.00 98.75 84 VAL A N 1
ATOM 659 C CA . VAL A 1 84 ? -3.024 -4.619 2.815 1.00 98.75 84 VAL A CA 1
ATOM 660 C C . VAL A 1 84 ? -4.228 -5.516 3.094 1.00 98.75 84 VAL A C 1
ATOM 662 O O . VAL A 1 84 ? -4.894 -5.342 4.106 1.00 98.75 84 VAL A O 1
ATOM 665 N N . GLU A 1 85 ? -4.471 -6.535 2.269 1.00 98.56 85 GLU A N 1
ATOM 666 C CA . GLU A 1 85 ? -5.618 -7.445 2.409 1.00 98.56 85 GLU A CA 1
ATOM 667 C C . GLU A 1 85 ? -5.586 -8.285 3.696 1.00 98.56 85 GLU A C 1
ATOM 669 O O . GLU A 1 85 ? -6.631 -8.694 4.196 1.00 98.56 85 GLU A O 1
ATOM 674 N N . ALA A 1 86 ? -4.407 -8.472 4.296 1.00 98.56 86 ALA A N 1
ATOM 675 C CA . ALA A 1 86 ? -4.249 -9.092 5.611 1.00 98.56 86 ALA A CA 1
ATOM 676 C C . ALA A 1 86 ? -4.658 -8.186 6.794 1.00 98.56 86 ALA A C 1
ATOM 678 O O . ALA A 1 86 ? -4.522 -8.598 7.952 1.00 98.56 86 ALA A O 1
ATOM 679 N N . ILE A 1 87 ? -5.093 -6.948 6.547 1.00 98.38 87 ILE A N 1
ATOM 680 C CA . ILE A 1 87 ? -5.700 -6.069 7.550 1.00 98.38 87 ILE A CA 1
ATOM 681 C C . ILE A 1 87 ? -7.222 -6.168 7.398 1.00 98.38 87 ILE A C 1
ATOM 683 O O . ILE A 1 87 ? -7.757 -5.759 6.365 1.00 98.38 87 ILE A O 1
ATOM 687 N N . PRO A 1 88 ? -7.949 -6.686 8.405 1.00 98.12 88 PRO A N 1
ATOM 688 C CA . PRO A 1 88 ? -9.403 -6.690 8.364 1.00 98.12 88 PRO A CA 1
ATOM 689 C C . PRO A 1 88 ? -9.934 -5.256 8.263 1.00 98.12 88 PRO A C 1
ATOM 691 O O . PRO A 1 88 ? -9.732 -4.453 9.167 1.00 98.12 88 PRO A O 1
ATOM 694 N N . ARG A 1 89 ? -10.672 -4.923 7.199 1.00 98.00 89 ARG A N 1
ATOM 695 C CA . ARG A 1 89 ? -11.232 -3.569 7.019 1.00 98.00 89 ARG A CA 1
ATOM 696 C C . ARG A 1 89 ? -12.039 -3.099 8.239 1.00 98.00 89 ARG A C 1
ATOM 698 O O . ARG A 1 89 ? -11.951 -1.948 8.641 1.00 98.00 89 ARG A O 1
ATOM 705 N N . ALA A 1 90 ? -12.786 -4.000 8.878 1.00 97.06 90 ALA A N 1
ATOM 706 C CA . ALA A 1 90 ? -13.580 -3.686 10.068 1.00 97.06 90 ALA A CA 1
ATOM 707 C C . ALA A 1 90 ? -12.746 -3.401 11.334 1.00 97.06 90 ALA A C 1
ATOM 709 O O . ALA A 1 90 ? -13.284 -2.854 12.294 1.00 97.06 90 ALA A O 1
ATOM 710 N N . SER A 1 91 ? -11.455 -3.760 11.361 1.00 96.56 91 SER A N 1
ATOM 711 C CA . SER A 1 91 ? -10.564 -3.404 12.470 1.00 96.56 91 SER A CA 1
ATOM 712 C C . SER A 1 91 ? -9.966 -2.008 12.332 1.00 96.56 91 SER A C 1
ATOM 714 O O . SER A 1 91 ? -9.251 -1.599 13.232 1.00 96.56 91 SER A O 1
ATOM 716 N N . LEU A 1 92 ? -10.226 -1.297 11.235 1.00 98.19 92 LEU A N 1
ATOM 717 C CA . LEU A 1 92 ? -9.740 0.062 11.003 1.00 98.19 92 LEU A CA 1
ATOM 718 C C . LEU A 1 92 ? -10.718 1.105 11.552 1.00 98.19 92 LEU A C 1
ATOM 720 O O . LEU A 1 92 ? -11.932 0.862 11.630 1.00 98.19 92 LEU A O 1
ATOM 724 N N . SER A 1 93 ? -10.206 2.290 11.886 1.00 97.50 93 SER A N 1
ATOM 725 C CA . SER A 1 93 ? -11.062 3.452 12.139 1.00 97.50 93 SER A CA 1
ATOM 726 C C . SER A 1 93 ? -11.841 3.851 10.879 1.00 97.50 93 SER A C 1
ATOM 728 O O . SER A 1 93 ? -11.481 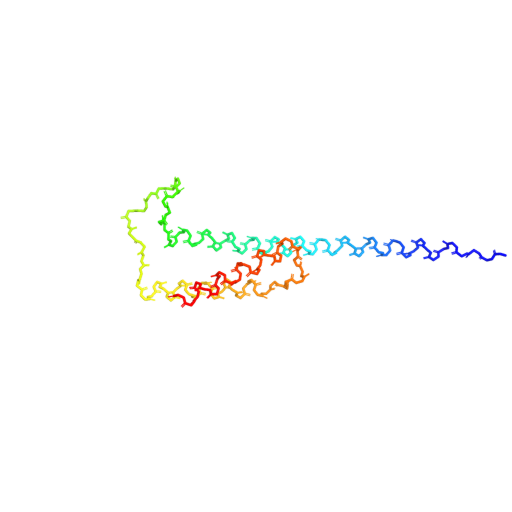3.496 9.758 1.00 97.50 93 SER A O 1
ATOM 730 N N . ALA A 1 94 ? -12.931 4.608 11.033 1.00 97.00 94 ALA A N 1
ATOM 731 C CA . ALA A 1 94 ? -13.779 4.984 9.895 1.00 97.00 94 ALA A CA 1
ATOM 732 C C . ALA A 1 94 ? -13.011 5.772 8.817 1.00 97.00 94 ALA A C 1
ATOM 734 O O . ALA A 1 94 ? -13.230 5.568 7.626 1.00 97.00 94 ALA A O 1
ATOM 735 N N . LYS A 1 95 ? -12.081 6.638 9.238 1.00 96.75 95 LYS A N 1
ATOM 736 C CA . LYS A 1 95 ? -11.185 7.364 8.333 1.00 96.75 95 LYS A CA 1
ATOM 737 C C . LYS A 1 95 ? -10.260 6.395 7.594 1.00 96.75 95 LYS A C 1
ATOM 739 O O . LYS A 1 95 ? -10.126 6.475 6.378 1.00 96.75 95 LYS A O 1
ATOM 744 N N . GLU A 1 96 ? -9.653 5.467 8.321 1.00 98.25 96 GLU A N 1
ATOM 745 C CA . GLU A 1 96 ? -8.644 4.579 7.756 1.00 98.25 96 GLU A CA 1
ATOM 746 C C . GLU A 1 96 ? -9.247 3.485 6.860 1.00 98.25 96 GLU A C 1
ATOM 748 O O . GLU A 1 96 ? -8.595 3.008 5.937 1.00 98.25 96 GLU A O 1
ATOM 753 N N . GLN A 1 97 ? -10.535 3.167 7.024 1.00 98.75 97 GLN A N 1
ATOM 754 C CA . GLN A 1 97 ? -11.289 2.358 6.059 1.00 98.75 97 GLN A CA 1
ATOM 755 C C . GLN A 1 97 ? -11.353 3.003 4.668 1.00 98.75 97 GLN A C 1
ATOM 757 O O . GLN A 1 97 ? -11.249 2.296 3.670 1.00 98.75 97 GLN A O 1
ATOM 762 N N . VAL A 1 98 ? -11.487 4.330 4.587 1.00 98.50 98 VAL A N 1
ATOM 763 C CA . VAL A 1 98 ? -11.474 5.044 3.299 1.00 98.50 98 VAL A CA 1
ATOM 764 C C . VAL A 1 98 ? -10.085 4.968 2.666 1.00 98.50 98 VAL A C 1
ATOM 766 O O . VAL A 1 98 ? -9.965 4.637 1.487 1.00 98.50 98 VAL A O 1
ATOM 769 N N . ASN A 1 99 ? -9.034 5.205 3.460 1.00 98.38 99 ASN A N 1
ATOM 770 C CA . ASN A 1 99 ? -7.647 5.069 3.008 1.00 98.38 99 ASN A CA 1
ATOM 771 C C . ASN A 1 99 ? -7.361 3.651 2.498 1.00 98.38 99 ASN A C 1
ATOM 773 O O . ASN A 1 99 ? -6.768 3.492 1.433 1.00 98.38 99 ASN A O 1
ATOM 777 N N . TYR A 1 100 ? -7.832 2.629 3.215 1.00 98.81 100 TYR A N 1
ATOM 778 C CA . TYR A 1 100 ? -7.738 1.231 2.806 1.00 98.81 100 TYR A CA 1
ATOM 779 C C . TYR A 1 100 ? -8.373 0.986 1.437 1.00 98.81 100 TYR A C 1
ATOM 781 O O . TYR A 1 100 ? -7.723 0.413 0.565 1.00 98.81 100 TYR A O 1
ATOM 789 N N . ASP A 1 101 ? -9.621 1.420 1.238 1.00 98.69 101 ASP A N 1
ATOM 790 C CA . ASP A 1 101 ? -10.368 1.147 0.007 1.00 98.69 101 ASP A CA 1
ATOM 791 C C . ASP A 1 101 ? -9.685 1.792 -1.210 1.00 98.69 101 ASP A C 1
ATOM 793 O O . ASP A 1 101 ? -9.492 1.142 -2.241 1.00 98.69 101 ASP A O 1
ATOM 797 N N . ILE A 1 102 ? -9.250 3.048 -1.063 1.00 98.62 102 ILE A N 1
ATOM 798 C CA . ILE A 1 102 ? -8.545 3.795 -2.112 1.00 98.62 102 ILE A CA 1
ATOM 799 C C . ILE A 1 102 ? -7.183 3.163 -2.402 1.00 98.62 102 ILE A C 1
ATOM 801 O O . ILE A 1 102 ? -6.865 2.864 -3.554 1.00 98.62 102 ILE A O 1
ATOM 805 N N . TYR A 1 103 ? -6.377 2.932 -1.365 1.00 98.69 103 TYR A N 1
ATOM 806 C CA . TYR A 1 103 ? -5.016 2.434 -1.530 1.00 98.69 103 TYR A CA 1
ATOM 807 C C . TYR A 1 103 ? -4.995 1.010 -2.094 1.00 98.69 103 TYR A C 1
ATOM 809 O O . TYR A 1 103 ? -4.211 0.706 -2.993 1.00 98.69 103 TYR A O 1
ATOM 817 N N . ARG A 1 104 ? -5.907 0.139 -1.642 1.00 98.75 104 ARG A N 1
ATOM 818 C CA . ARG A 1 104 ? -6.064 -1.213 -2.193 1.00 98.75 104 ARG A CA 1
ATOM 819 C C . ARG A 1 104 ? -6.367 -1.171 -3.692 1.00 98.75 104 ARG A C 1
ATOM 821 O O . ARG A 1 104 ? -5.743 -1.907 -4.455 1.00 98.75 104 ARG A O 1
ATOM 828 N N . ALA A 1 105 ? -7.297 -0.313 -4.117 1.00 98.62 105 ALA A N 1
ATOM 829 C CA . ALA A 1 105 ? -7.636 -0.155 -5.530 1.00 98.62 105 ALA A CA 1
ATOM 830 C C . ALA A 1 105 ? -6.452 0.389 -6.347 1.00 98.62 105 ALA A C 1
ATOM 832 O O . ALA A 1 105 ? -6.161 -0.132 -7.421 1.00 98.62 105 ALA A O 1
ATOM 833 N N . GLN A 1 106 ? -5.723 1.375 -5.819 1.00 98.44 106 GLN A N 1
ATOM 834 C CA . GLN A 1 106 ? -4.527 1.923 -6.459 1.00 98.44 106 GLN A CA 1
ATOM 835 C C . GLN A 1 106 ? -3.462 0.848 -6.709 1.00 98.44 106 GLN A C 1
ATOM 837 O O . GLN A 1 106 ? -2.940 0.746 -7.818 1.00 98.44 106 GLN A O 1
ATOM 842 N N . ILE A 1 107 ? -3.144 0.032 -5.699 1.00 98.62 107 ILE A N 1
ATOM 843 C CA . ILE A 1 107 ? -2.162 -1.048 -5.851 1.00 98.62 107 ILE A CA 1
ATOM 844 C C . ILE A 1 107 ? -2.639 -2.085 -6.876 1.00 98.62 107 ILE A C 1
ATOM 846 O O . ILE A 1 107 ? -1.840 -2.536 -7.692 1.00 98.62 107 ILE A O 1
ATOM 850 N N . ALA A 1 108 ? -3.930 -2.426 -6.891 1.00 98.50 108 ALA A N 1
ATOM 851 C CA . ALA A 1 108 ? -4.480 -3.339 -7.893 1.00 98.50 108 ALA A CA 1
ATOM 852 C C . ALA A 1 108 ? -4.326 -2.801 -9.328 1.00 98.50 108 ALA A C 1
ATOM 854 O O . ALA A 1 108 ? -3.971 -3.560 -10.227 1.00 98.50 108 ALA A O 1
ATOM 855 N N . VAL A 1 109 ? -4.528 -1.495 -9.537 1.00 98.25 109 VAL A N 1
ATOM 856 C CA . VAL A 1 109 ? -4.294 -0.848 -10.839 1.00 98.25 109 VAL A CA 1
ATOM 857 C C . VAL A 1 109 ? -2.818 -0.910 -11.232 1.00 98.25 109 VAL A C 1
ATOM 859 O O . VAL A 1 109 ? -2.513 -1.248 -12.368 1.00 98.25 109 VAL A O 1
ATOM 862 N N . LEU A 1 110 ? -1.895 -0.655 -10.300 1.00 96.75 110 LEU A N 1
ATOM 863 C CA . LEU A 1 110 ? -0.455 -0.733 -10.575 1.00 96.75 110 LEU A CA 1
ATOM 864 C C . LEU A 1 110 ? 0.013 -2.146 -10.950 1.00 96.75 110 LEU A C 1
ATOM 866 O O . LEU A 1 110 ? 0.933 -2.286 -11.744 1.00 96.75 110 LEU A O 1
ATOM 870 N N . ILE A 1 111 ? -0.620 -3.189 -10.408 1.00 98.06 111 ILE A N 1
ATOM 871 C CA . ILE A 1 111 ? -0.339 -4.589 -10.774 1.00 98.06 111 ILE A CA 1
ATOM 872 C C . ILE A 1 111 ? -0.811 -4.907 -12.201 1.00 98.06 111 ILE A C 1
ATOM 874 O O . ILE A 1 111 ? -0.201 -5.740 -12.870 1.00 98.06 111 ILE A O 1
ATOM 878 N N . ALA A 1 112 ? -1.908 -4.285 -12.641 1.00 95.62 112 ALA A N 1
ATOM 879 C CA . ALA A 1 112 ? -2.531 -4.537 -13.939 1.00 95.62 112 ALA A CA 1
ATOM 880 C C . ALA A 1 112 ? -1.919 -3.730 -15.101 1.00 95.62 112 ALA A C 1
ATOM 882 O O . ALA A 1 112 ? -2.238 -4.022 -16.255 1.00 95.62 112 ALA A O 1
ATOM 883 N N . ASN A 1 113 ? -1.088 -2.731 -14.794 1.00 81.88 113 ASN A N 1
ATOM 884 C CA . ASN A 1 113 ? -0.378 -1.8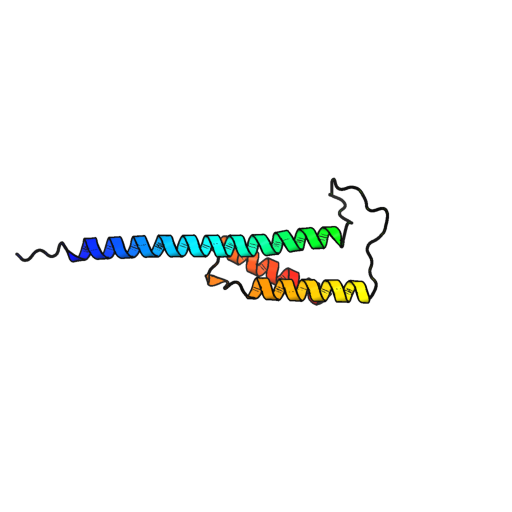79 -15.754 1.00 81.88 113 ASN A CA 1
ATOM 885 C C . ASN A 1 113 ? 0.936 -2.521 -16.222 1.00 81.88 113 ASN A C 1
ATOM 887 O O . ASN A 1 113 ? 1.267 -2.356 -17.416 1.00 81.88 113 ASN A O 1
#

pLDDT: mean 85.38, std 17.0, range [42.72, 98.88]

Secondary structure (DSSP, 8-state):
-----HHHHHHHHHHHHHHHHHHHHHHHHHHHHHHHHHHHHHHHHHH----TT--SPPPSSPPP-SHHHHHHHHHHHHHHHHHHHTS-GGGS-HHHHHHHHHHHHHHHHHHH-